Protein AF-A0A7I4BAD8-F1 (afdb_monomer)

Radius of gyration: 26.98 Å; Cα contacts (8 Å, |Δi|>4): 15; chains: 1; bounding box: 79×24×63 Å

InterPro domains:
  IPR026762 Spindle and kinetochore-associated protein 2 [PTHR32017] (9-119)
  IPR042091 Ska2, N-terminal [PF16740] (9-80)

pLDDT: mean 78.11, std 17.9, range [33.81, 95.81]

Solvent-accessible surface area (backbone atoms only — not comparable to full-atom values): 7288 Å² total; per-residue (Å²): 138,79,82,84,74,78,85,69,78,56,66,68,60,52,51,51,51,48,51,51,48,66,60,48,50,58,55,53,48,54,51,50,51,52,51,50,51,55,49,50,55,50,49,52,54,49,50,56,49,51,52,51,52,50,53,51,51,45,51,50,28,52,75,70,72,42,89,63,80,53,68,90,76,33,68,67,57,47,51,52,52,53,55,51,53,52,51,55,50,52,53,54,51,52,62,60,54,69,73,63,72,83,48,76,67,53,60,54,49,49,65,64,60,71,75,75,84,83,90,80,135

Sequence (121 aa):
MRPMGIVLANPLKLLARKKRLQDELPLLREECDKLLAAKQDLIDAARTTLVKNRTLLCQLQARAGLPVSCDADDPIYSSFVKTLEEWDHQLEIVSVTESHEFTRPDLNLELFRSKVFKRDE

Foldseek 3Di:
DDDPDPPPDDVVVVVVVVVVCVVVVVVVVVVVVVVVVVVVVVLVVVVVVVVVVLVVVQVVCVVVVHDRDDCVRDPVSVVSVVVVVVVVVVVVVVVVVVVDDCDPVNVVVVVVVPPDDDDDD

Secondary structure (DSSP, 8-state):
-------PPPHHHHHHHHHHHHHHHHHHHHHHHHHHHHHHHHHHHHHHHHHHHHHHHHHHHHHTTPPPPPTTT-HHHHHHHHHHHHHHHHHHHHHHHTT----HHHHHHHHHHT-------

Mean predicted aligned error: 13.23 Å

Organism: Physcomitrium patens (NCBI:txid3218)

Structure (mmCIF, N/CA/C/O backbone):
data_AF-A0A7I4BAD8-F1
#
_entry.id   AF-A0A7I4BAD8-F1
#
loop_
_atom_site.group_PDB
_atom_site.id
_atom_site.type_symbol
_atom_site.label_atom_id
_atom_site.label_alt_id
_atom_site.label_comp_id
_atom_site.label_asym_id
_atom_site.label_entity_id
_atom_site.label_seq_id
_atom_site.pdbx_PDB_ins_code
_atom_site.Cartn_x
_atom_site.Cartn_y
_atom_site.Cartn_z
_atom_site.occupancy
_atom_site.B_iso_or_equiv
_atom_site.auth_seq_id
_atom_site.auth_comp_id
_atom_site.auth_asym_id
_atom_site.auth_atom_id
_atom_site.pdbx_PDB_model_num
ATOM 1 N N . MET A 1 1 ? 56.750 -2.905 -25.419 1.00 37.53 1 MET A N 1
ATOM 2 C CA . MET A 1 1 ? 55.731 -1.882 -25.097 1.00 37.53 1 MET A CA 1
ATOM 3 C C . MET A 1 1 ? 54.531 -2.113 -26.004 1.00 37.53 1 MET A C 1
ATOM 5 O O . MET A 1 1 ? 54.685 -1.993 -27.211 1.00 37.53 1 MET A O 1
ATOM 9 N N . ARG A 1 2 ? 53.382 -2.545 -25.471 1.00 38.59 2 ARG A N 1
ATOM 10 C CA . ARG A 1 2 ? 52.131 -2.610 -26.249 1.00 38.59 2 ARG A CA 1
ATOM 11 C C . ARG A 1 2 ? 51.368 -1.304 -26.011 1.00 38.59 2 ARG A C 1
ATO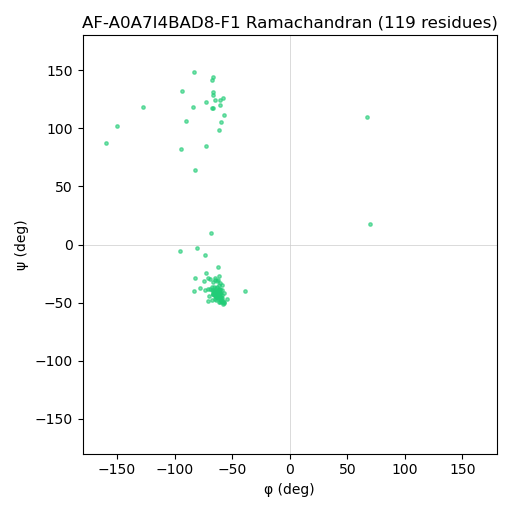M 13 O O . ARG A 1 2 ? 51.278 -0.905 -24.851 1.00 38.59 2 ARG A O 1
ATOM 20 N N . PRO A 1 3 ? 50.860 -0.625 -27.049 1.00 44.47 3 PRO A N 1
ATOM 21 C CA . PRO A 1 3 ? 50.111 0.606 -26.851 1.00 44.47 3 PRO A CA 1
ATOM 22 C C . PRO A 1 3 ? 48.797 0.280 -26.128 1.00 44.47 3 PRO A C 1
ATOM 24 O O . PRO A 1 3 ? 48.073 -0.631 -26.535 1.00 44.47 3 PRO A O 1
ATOM 27 N N . MET A 1 4 ? 48.517 0.999 -25.035 1.00 45.78 4 MET A N 1
ATOM 28 C CA . MET A 1 4 ? 47.220 0.977 -24.361 1.00 45.78 4 MET A CA 1
ATOM 29 C C . MET A 1 4 ? 46.151 1.439 -25.351 1.00 45.78 4 MET A C 1
ATOM 31 O O . MET A 1 4 ? 46.050 2.623 -25.669 1.00 45.78 4 MET A O 1
ATOM 35 N N . GLY A 1 5 ? 45.360 0.492 -25.847 1.00 42.53 5 GLY A N 1
ATOM 36 C CA . GLY A 1 5 ? 44.152 0.799 -26.593 1.00 42.53 5 GLY A CA 1
ATOM 37 C C . GLY A 1 5 ? 43.147 1.456 -25.657 1.00 42.53 5 GLY A C 1
ATOM 38 O O . GLY A 1 5 ? 42.705 0.844 -24.687 1.00 42.53 5 GLY A O 1
ATOM 39 N N . ILE A 1 6 ? 42.782 2.700 -25.953 1.00 52.47 6 ILE A N 1
ATOM 40 C CA . ILE A 1 6 ? 41.601 3.340 -25.379 1.00 52.47 6 ILE A CA 1
ATOM 41 C C . ILE A 1 6 ? 40.418 2.439 -25.745 1.00 52.47 6 ILE A C 1
ATOM 43 O O . ILE A 1 6 ? 40.071 2.319 -26.921 1.00 52.47 6 ILE A O 1
ATOM 47 N N . VAL A 1 7 ? 39.814 1.768 -24.761 1.00 54.72 7 VAL A N 1
ATOM 48 C CA . VAL A 1 7 ? 38.568 1.024 -24.975 1.00 54.72 7 VAL A CA 1
ATOM 49 C C . VAL A 1 7 ? 37.460 2.060 -25.140 1.00 54.72 7 VAL A C 1
ATOM 51 O O . VAL A 1 7 ? 36.803 2.469 -24.187 1.00 54.72 7 VAL A O 1
ATOM 54 N N . LEU A 1 8 ? 37.308 2.558 -26.364 1.00 58.03 8 LEU A N 1
ATOM 55 C CA . LEU A 1 8 ? 36.232 3.466 -26.730 1.00 58.03 8 LEU A CA 1
ATOM 56 C C . LEU A 1 8 ? 34.907 2.707 -26.602 1.00 58.03 8 LEU A C 1
ATOM 58 O O . LEU A 1 8 ? 34.724 1.640 -27.194 1.00 58.03 8 LEU A O 1
ATOM 62 N N . ALA A 1 9 ? 33.977 3.247 -25.814 1.00 69.44 9 ALA A N 1
ATOM 63 C CA . ALA A 1 9 ? 32.629 2.706 -25.733 1.00 69.44 9 ALA A CA 1
ATOM 64 C C . ALA A 1 9 ? 31.998 2.719 -27.134 1.00 69.44 9 ALA A C 1
ATOM 66 O O . ALA A 1 9 ? 31.967 3.749 -27.804 1.00 69.44 9 ALA A O 1
ATOM 67 N N . ASN A 1 10 ? 31.511 1.563 -27.591 1.00 82.31 10 ASN A N 1
ATOM 68 C CA . ASN A 1 10 ? 30.956 1.439 -28.935 1.00 82.31 10 ASN A CA 1
ATOM 69 C C . ASN A 1 10 ? 29.646 2.255 -29.036 1.00 82.31 10 ASN A C 1
ATOM 71 O O . ASN A 1 10 ? 28.675 1.913 -28.348 1.00 82.31 10 ASN A O 1
ATOM 75 N N . PRO A 1 11 ? 29.578 3.285 -29.903 1.00 83.56 11 PRO A N 1
ATOM 76 C CA . PRO A 1 11 ? 28.424 4.177 -29.992 1.00 83.56 11 PRO A CA 1
ATOM 77 C C . PRO A 1 11 ? 27.137 3.447 -30.400 1.00 83.56 11 PRO A C 1
ATOM 79 O O . PRO A 1 11 ? 26.060 3.803 -29.929 1.00 83.56 11 PRO A O 1
ATOM 82 N N . LEU A 1 12 ? 27.229 2.374 -31.195 1.00 86.62 12 LEU A N 1
ATOM 83 C CA . LEU A 1 12 ? 26.072 1.55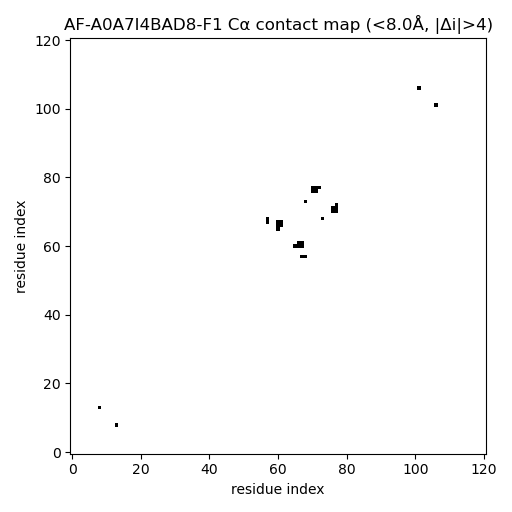8 -31.576 1.00 86.62 12 LEU A CA 1
ATOM 84 C C . LEU A 1 12 ? 25.521 0.765 -30.385 1.00 86.62 12 LEU A C 1
ATOM 86 O O . LEU A 1 12 ? 24.307 0.670 -30.223 1.00 86.62 12 LEU A O 1
ATOM 90 N N . LYS A 1 13 ? 26.396 0.245 -29.511 1.00 86.56 13 LYS A N 1
ATOM 91 C CA . LYS A 1 13 ? 25.975 -0.449 -28.279 1.00 86.56 13 LYS A CA 1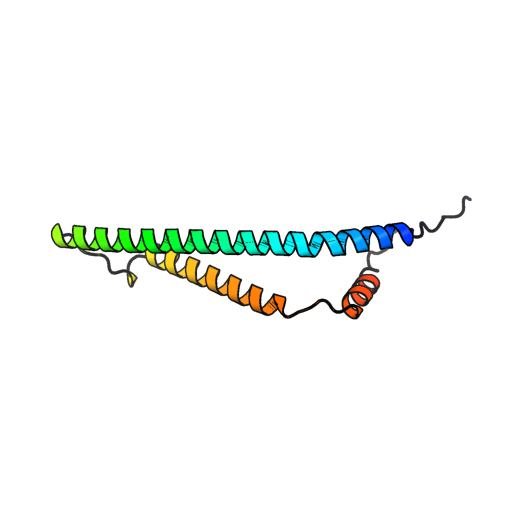
ATOM 92 C C . LYS A 1 13 ? 25.314 0.515 -27.292 1.00 86.56 13 LYS A C 1
ATOM 94 O O . LYS A 1 13 ? 24.317 0.157 -26.672 1.00 86.56 13 LYS A O 1
ATOM 99 N N . LEU A 1 14 ? 25.839 1.736 -27.173 1.00 84.56 14 LEU A N 1
ATOM 100 C CA . LEU A 1 14 ? 25.231 2.786 -26.349 1.00 84.56 14 LEU A CA 1
ATOM 101 C C . LEU A 1 14 ? 23.856 3.196 -26.885 1.00 84.56 14 LEU A C 1
ATOM 103 O O . LEU A 1 14 ? 22.914 3.328 -26.108 1.00 84.56 14 LEU A O 1
ATOM 107 N N . LEU A 1 15 ? 23.716 3.339 -28.203 1.00 87.12 15 LEU A N 1
ATOM 108 C CA . LEU A 1 15 ? 22.445 3.683 -28.837 1.00 87.12 15 LEU A CA 1
ATOM 109 C C . LEU A 1 15 ? 21.408 2.559 -28.692 1.00 87.12 15 LEU A C 1
ATOM 111 O O . LEU A 1 15 ? 20.250 2.844 -28.400 1.00 87.12 15 LEU A O 1
ATOM 115 N N . ALA A 1 16 ? 21.821 1.294 -28.819 1.00 87.00 16 ALA A N 1
ATOM 116 C CA . ALA A 1 16 ? 20.958 0.141 -28.561 1.00 87.00 16 ALA A CA 1
ATOM 117 C C . ALA A 1 16 ? 20.498 0.085 -27.095 1.00 87.00 16 ALA A C 1
ATOM 119 O O . ALA A 1 16 ? 19.309 -0.075 -26.831 1.00 87.00 16 ALA A O 1
ATOM 120 N N . ARG A 1 17 ? 21.416 0.290 -26.138 1.00 90.00 17 ARG A N 1
ATOM 121 C CA . ARG A 1 17 ? 21.080 0.355 -24.707 1.00 90.00 17 ARG A CA 1
ATOM 122 C C . ARG A 1 17 ? 20.136 1.514 -24.400 1.00 90.00 17 ARG A C 1
ATOM 124 O O . ARG A 1 17 ? 19.209 1.341 -23.622 1.00 90.00 17 ARG A O 1
ATOM 131 N N . LYS A 1 18 ? 20.352 2.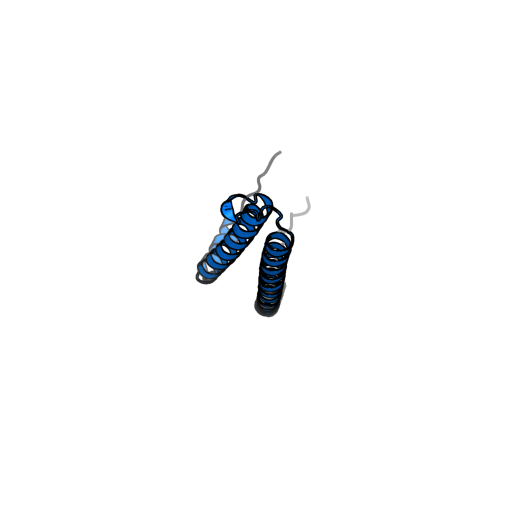677 -25.018 1.00 87.25 18 LYS A N 1
ATOM 132 C CA . LYS A 1 18 ? 19.464 3.832 -24.874 1.00 87.25 18 LYS A CA 1
ATOM 133 C C . LYS A 1 18 ? 18.055 3.513 -25.362 1.00 87.25 18 LYS A C 1
ATOM 135 O O . LYS A 1 18 ? 17.122 3.778 -24.623 1.00 87.25 18 LYS A O 1
ATOM 140 N N . LYS A 1 19 ? 17.910 2.939 -26.562 1.00 87.75 19 LYS A N 1
ATOM 141 C CA . LYS A 1 19 ? 16.597 2.538 -27.093 1.00 87.75 19 LYS A CA 1
ATOM 142 C C . LYS A 1 19 ? 15.898 1.563 -26.151 1.00 87.75 19 LYS A C 1
ATOM 144 O O . LYS A 1 19 ? 14.794 1.835 -25.716 1.00 87.75 19 LYS A O 1
ATOM 149 N N . ARG A 1 20 ? 16.610 0.517 -25.728 1.00 91.69 20 ARG A N 1
ATOM 150 C CA . ARG A 1 20 ? 16.093 -0.453 -24.760 1.00 91.69 20 ARG A CA 1
ATOM 151 C C . ARG A 1 20 ? 15.604 0.211 -23.467 1.00 91.69 20 ARG A C 1
ATOM 153 O O . ARG A 1 20 ? 14.508 -0.083 -23.026 1.00 91.69 20 ARG A O 1
ATOM 160 N N . LEU A 1 21 ? 16.383 1.123 -22.882 1.00 90.19 21 LEU A N 1
ATOM 161 C CA . LEU A 1 21 ? 15.967 1.852 -21.677 1.00 90.19 21 LEU A CA 1
ATOM 162 C C . LEU A 1 21 ? 14.768 2.770 -21.933 1.00 90.19 21 LEU A C 1
ATOM 164 O O . LEU A 1 21 ? 13.919 2.905 -21.063 1.00 90.19 21 LEU A O 1
ATOM 168 N N . GLN A 1 22 ? 14.693 3.401 -23.106 1.00 87.38 22 GLN A N 1
ATOM 169 C CA . GLN A 1 22 ? 13.545 4.225 -23.488 1.00 87.38 22 GLN A CA 1
ATOM 170 C C . GLN A 1 22 ? 12.261 3.404 -23.627 1.00 87.38 22 GLN A C 1
ATOM 172 O O . GLN A 1 22 ? 11.196 3.942 -23.348 1.00 87.38 22 GLN A O 1
ATOM 177 N N . ASP A 1 23 ? 12.371 2.133 -24.013 1.00 88.75 23 ASP A N 1
ATOM 178 C CA . ASP A 1 23 ? 11.234 1.218 -24.127 1.00 88.75 23 ASP A CA 1
ATOM 179 C C . ASP A 1 23 ? 10.871 0.585 -22.765 1.00 88.75 23 ASP A C 1
ATOM 181 O O . ASP A 1 23 ? 9.697 0.472 -22.428 1.00 88.75 23 ASP A O 1
ATOM 185 N N . GLU A 1 24 ? 11.863 0.203 -21.948 1.00 93.19 24 GLU A N 1
ATOM 186 C CA . GLU A 1 24 ? 11.653 -0.480 -20.657 1.00 93.19 24 GLU A CA 1
ATOM 187 C C . GLU A 1 24 ? 11.210 0.460 -19.523 1.00 93.19 24 GLU A C 1
ATOM 189 O O . GLU A 1 24 ? 10.381 0.073 -18.704 1.00 93.19 24 GLU A O 1
ATOM 194 N N . LEU A 1 25 ? 11.734 1.691 -19.452 1.00 91.06 25 LEU A N 1
ATOM 195 C CA . LEU A 1 25 ? 11.381 2.652 -18.396 1.00 91.06 25 LEU A CA 1
ATOM 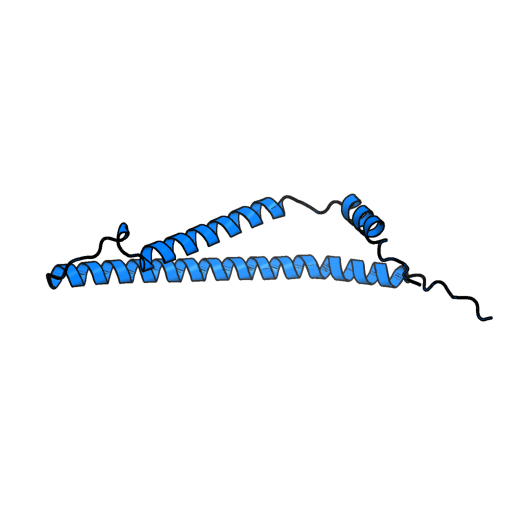196 C C . LEU A 1 25 ? 9.882 2.998 -18.319 1.00 91.06 25 LEU A C 1
ATOM 198 O O . LEU A 1 25 ? 9.361 3.003 -17.204 1.00 91.06 25 LEU A O 1
ATOM 202 N N . PRO A 1 26 ? 9.167 3.296 -19.423 1.00 87.62 26 PRO A N 1
ATOM 203 C CA . PRO A 1 26 ? 7.739 3.598 -19.347 1.00 87.62 26 PRO A CA 1
ATOM 204 C C . PRO A 1 26 ? 6.910 2.378 -18.934 1.00 87.62 26 PRO A C 1
ATOM 206 O O . PRO A 1 26 ? 5.967 2.535 -18.167 1.00 87.62 26 PRO A O 1
ATOM 209 N N . LEU A 1 27 ? 7.288 1.174 -19.380 1.00 90.75 27 LEU A N 1
ATOM 210 C CA . LEU A 1 27 ? 6.630 -0.068 -18.965 1.00 90.75 27 LEU A CA 1
ATOM 211 C C . LEU A 1 27 ? 6.810 -0.310 -17.465 1.00 90.75 27 LEU A C 1
ATOM 213 O O . LEU A 1 27 ? 5.840 -0.558 -16.756 1.00 90.75 27 LEU A O 1
ATOM 217 N N . LEU A 1 28 ? 8.042 -0.168 -16.969 1.00 91.56 28 LEU A N 1
ATOM 218 C CA . LEU A 1 28 ? 8.336 -0.300 -15.545 1.00 91.56 28 LEU A CA 1
ATOM 219 C C . LEU A 1 28 ? 7.590 0.751 -14.714 1.00 91.56 28 LEU A C 1
ATOM 221 O O . LEU A 1 28 ? 7.113 0.443 -13.626 1.00 91.56 28 LEU A O 1
ATOM 225 N N . ARG A 1 29 ? 7.464 1.984 -15.222 1.00 88.12 29 ARG A N 1
ATOM 226 C CA . ARG A 1 29 ? 6.667 3.029 -14.571 1.00 88.12 29 ARG A CA 1
ATOM 227 C C . ARG A 1 29 ? 5.202 2.617 -14.463 1.00 88.12 29 ARG A C 1
ATOM 229 O O . ARG A 1 29 ? 4.658 2.648 -13.370 1.00 88.12 29 ARG A O 1
ATOM 236 N N . GLU A 1 30 ? 4.600 2.161 -15.559 1.00 90.69 30 GLU A N 1
ATOM 237 C CA . GLU A 1 30 ? 3.206 1.709 -15.565 1.00 90.69 30 GLU A CA 1
ATOM 238 C C . GLU A 1 30 ? 2.970 0.550 -14.577 1.00 90.69 30 GLU A C 1
ATOM 240 O O . GLU A 1 30 ? 1.949 0.503 -13.889 1.00 90.69 30 GLU A O 1
ATOM 245 N N . GLU A 1 31 ? 3.913 -0.389 -14.476 1.00 92.94 31 GLU A N 1
ATOM 246 C CA . GLU A 1 31 ? 3.856 -1.478 -13.495 1.00 92.94 31 GLU A CA 1
ATOM 247 C C . GLU A 1 31 ? 3.953 -0.967 -12.049 1.00 92.94 31 GLU A C 1
ATOM 249 O O . GLU A 1 31 ? 3.184 -1.411 -11.192 1.00 92.94 31 GLU A O 1
ATOM 254 N N . CYS A 1 32 ? 4.849 -0.015 -11.776 1.00 91.75 32 CYS A N 1
ATOM 255 C CA . CYS A 1 32 ? 4.962 0.634 -10.470 1.00 91.75 32 CYS A CA 1
ATOM 256 C C . CYS A 1 32 ? 3.683 1.394 -10.093 1.00 91.75 32 CYS A C 1
ATOM 258 O O . CYS A 1 32 ? 3.225 1.266 -8.958 1.00 91.75 32 CYS A O 1
ATOM 260 N N . ASP A 1 33 ? 3.076 2.120 -11.033 1.00 88.50 33 ASP A N 1
ATOM 261 C CA . ASP A 1 33 ? 1.839 2.876 -10.806 1.00 88.50 33 ASP A CA 1
ATOM 262 C C . ASP A 1 33 ? 0.677 1.932 -10.466 1.00 88.50 33 ASP A C 1
ATOM 264 O O . ASP A 1 33 ? -0.063 2.152 -9.503 1.00 88.50 33 ASP A O 1
ATOM 268 N N . LYS A 1 34 ? 0.554 0.816 -11.199 1.00 93.00 34 LYS A N 1
ATOM 269 C CA . LYS A 1 34 ? -0.429 -0.240 -10.901 1.00 93.00 34 LYS A CA 1
ATOM 270 C C . LYS A 1 34 ? -0.204 -0.858 -9.525 1.00 93.00 34 LYS A C 1
ATOM 272 O O . LYS A 1 34 ? -1.165 -1.096 -8.794 1.00 93.00 34 LYS A O 1
ATOM 277 N N . LEU A 1 35 ? 1.050 -1.133 -9.168 1.00 94.50 35 LEU A N 1
ATOM 278 C CA . LEU A 1 35 ? 1.398 -1.690 -7.864 1.00 94.50 35 LEU A CA 1
ATOM 279 C C . LEU A 1 35 ? 1.065 -0.713 -6.730 1.00 94.50 35 LEU A C 1
ATOM 281 O O . LEU A 1 35 ? 0.548 -1.131 -5.694 1.00 94.50 35 LEU A O 1
ATOM 285 N N . LEU A 1 36 ? 1.340 0.576 -6.925 1.00 91.88 36 LEU A N 1
ATOM 286 C CA . LEU A 1 36 ? 1.037 1.626 -5.961 1.00 91.88 36 LEU A CA 1
ATOM 287 C C . LEU A 1 36 ? -0.476 1.775 -5.765 1.00 91.88 36 LEU A C 1
ATOM 289 O O . LEU A 1 36 ? -0.927 1.812 -4.621 1.00 91.88 36 LEU A O 1
ATOM 293 N N . ALA A 1 37 ? -1.258 1.750 -6.847 1.00 90.19 37 ALA A N 1
ATOM 294 C CA . ALA A 1 37 ? -2.719 1.740 -6.777 1.00 90.19 37 ALA A CA 1
ATOM 295 C C . ALA A 1 37 ? -3.249 0.515 -6.011 1.00 90.19 37 ALA A C 1
ATOM 297 O O . ALA A 1 37 ? -4.014 0.659 -5.061 1.00 90.19 37 ALA A O 1
ATOM 298 N N . ALA A 1 38 ? -2.767 -0.689 -6.337 1.00 94.81 38 ALA A N 1
ATOM 299 C CA . ALA A 1 38 ? -3.169 -1.910 -5.637 1.00 94.81 38 ALA A CA 1
ATOM 300 C C . ALA A 1 38 ? -2.796 -1.888 -4.142 1.00 94.81 38 ALA A C 1
ATOM 302 O O . ALA A 1 38 ? -3.530 -2.408 -3.297 1.00 94.81 38 ALA A O 1
ATOM 303 N N . LYS A 1 39 ? -1.656 -1.279 -3.793 1.00 94.31 39 LYS A N 1
ATOM 304 C CA . LYS A 1 39 ? -1.254 -1.079 -2.397 1.00 94.31 39 LYS A CA 1
ATOM 305 C C . LYS A 1 39 ? -2.190 -0.102 -1.684 1.00 94.31 39 LYS A C 1
ATOM 307 O O . LYS A 1 39 ? -2.560 -0.377 -0.544 1.00 94.31 39 LYS A O 1
ATOM 312 N N . GLN A 1 40 ? -2.577 0.993 -2.338 1.00 93.06 40 GLN A N 1
ATOM 313 C CA . GLN A 1 40 ? -3.526 1.956 -1.783 1.00 93.06 40 GLN A CA 1
ATOM 314 C C . GLN A 1 40 ? -4.883 1.300 -1.503 1.00 93.06 40 GLN A C 1
ATOM 316 O O . GLN A 1 40 ? -5.380 1.389 -0.382 1.00 93.06 40 GLN A O 1
ATOM 321 N N . ASP A 1 41 ? -5.412 0.534 -2.459 1.00 94.56 41 ASP A N 1
ATOM 322 C CA . ASP A 1 41 ? -6.672 -0.200 -2.294 1.00 94.56 41 ASP A CA 1
ATOM 323 C C . ASP A 1 41 ? -6.627 -1.160 -1.093 1.00 94.56 41 ASP A C 1
ATOM 325 O O . ASP A 1 41 ? -7.581 -1.261 -0.314 1.00 94.56 41 ASP A O 1
ATOM 329 N N . LEU A 1 42 ? -5.502 -1.862 -0.908 1.00 95.81 42 LEU A N 1
ATOM 330 C CA . LEU A 1 42 ? -5.305 -2.757 0.232 1.00 95.81 42 LEU A CA 1
ATOM 331 C C . LEU A 1 42 ? -5.279 -1.993 1.563 1.00 95.81 42 LEU A C 1
ATOM 333 O O . LEU A 1 42 ? -5.868 -2.453 2.545 1.00 95.81 42 LEU A O 1
ATOM 337 N N . ILE A 1 43 ? -4.605 -0.843 1.607 1.00 94.12 43 ILE A N 1
ATOM 338 C CA . ILE A 1 43 ? -4.536 0.014 2.796 1.00 94.12 43 ILE A CA 1
ATOM 339 C C . ILE A 1 43 ? -5.929 0.533 3.154 1.00 94.12 43 ILE A C 1
ATOM 341 O O . ILE A 1 43 ? -6.334 0.437 4.315 1.00 94.12 43 ILE A O 1
ATOM 345 N N . ASP A 1 44 ? -6.703 0.991 2.173 1.00 94.31 44 ASP A N 1
ATOM 346 C CA . ASP A 1 44 ? -8.063 1.485 2.385 1.00 94.31 44 ASP A CA 1
ATOM 347 C C . ASP A 1 44 ? -9.008 0.369 2.857 1.00 94.31 44 ASP A C 1
ATOM 349 O O . ASP A 1 44 ? -9.782 0.540 3.811 1.00 94.31 44 ASP A O 1
ATOM 353 N N . ALA A 1 45 ? -8.901 -0.828 2.276 1.00 95.62 45 ALA A N 1
ATOM 354 C CA . ALA A 1 45 ? -9.649 -2.000 2.727 1.00 95.62 45 ALA A CA 1
ATOM 355 C C . ALA A 1 45 ? -9.287 -2.404 4.170 1.00 95.62 45 ALA A C 1
ATOM 357 O O . ALA A 1 45 ? -10.172 -2.683 4.991 1.00 95.62 45 ALA A O 1
ATOM 358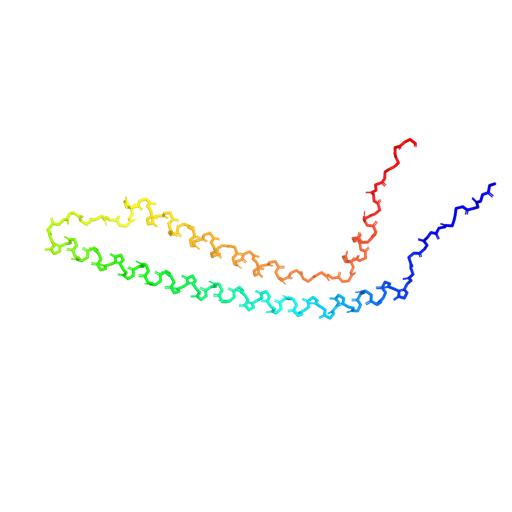 N N . ALA A 1 46 ? -7.998 -2.400 4.515 1.00 94.12 46 ALA A N 1
ATOM 359 C CA . ALA A 1 46 ? -7.532 -2.703 5.864 1.00 94.12 46 ALA A CA 1
ATOM 360 C C . ALA A 1 46 ? -8.007 -1.646 6.872 1.00 94.12 46 ALA A C 1
ATOM 362 O O . ALA A 1 46 ? -8.568 -1.997 7.913 1.00 94.12 46 ALA A O 1
ATOM 363 N N . ARG A 1 47 ? -7.867 -0.356 6.541 1.00 94.50 47 ARG A N 1
ATOM 364 C CA . ARG A 1 47 ? -8.314 0.773 7.366 1.00 94.50 47 ARG A CA 1
ATOM 365 C C . ARG A 1 47 ? -9.806 0.696 7.651 1.00 94.50 47 ARG A C 1
ATOM 367 O O . ARG A 1 47 ? -10.211 0.751 8.811 1.00 94.50 47 ARG A O 1
ATOM 374 N N . THR A 1 48 ? -10.628 0.530 6.617 1.00 95.25 48 THR A N 1
ATOM 375 C CA . THR A 1 48 ? -12.086 0.442 6.782 1.00 95.25 48 THR A CA 1
ATOM 376 C C . THR A 1 48 ? -12.489 -0.748 7.652 1.00 95.25 48 THR A C 1
ATOM 378 O O . THR A 1 48 ? -13.369 -0.611 8.501 1.00 95.25 48 THR A O 1
ATOM 381 N N . THR A 1 49 ? -11.833 -1.898 7.491 1.00 94.88 49 THR A N 1
ATOM 382 C CA . THR A 1 49 ? -12.100 -3.101 8.292 1.00 94.88 49 THR A CA 1
ATOM 383 C C . THR A 1 49 ? -11.697 -2.913 9.753 1.00 94.88 49 THR A C 1
ATOM 385 O O . THR A 1 49 ? -12.486 -3.205 10.652 1.00 94.88 49 THR A O 1
ATOM 388 N N . LEU A 1 50 ? -10.497 -2.388 10.012 1.00 92.94 50 LEU A N 1
ATOM 389 C CA . LEU A 1 50 ? -9.986 -2.176 11.366 1.00 92.94 50 LEU A CA 1
ATOM 390 C C . LEU A 1 50 ? -10.814 -1.145 12.136 1.00 92.94 50 LEU A C 1
ATOM 392 O O . LEU A 1 50 ? -11.198 -1.411 13.274 1.00 92.94 50 LEU A O 1
ATOM 396 N N . VAL A 1 51 ? -11.166 -0.018 11.508 1.00 91.31 51 VAL A N 1
ATOM 397 C CA . VAL A 1 51 ? -12.031 1.002 12.123 1.00 91.31 51 VAL A CA 1
ATOM 398 C C . VAL A 1 51 ? -13.416 0.422 12.426 1.00 91.31 51 VAL A C 1
ATOM 400 O O . VAL A 1 51 ? -13.919 0.586 13.536 1.00 91.31 51 VAL A O 1
ATOM 403 N N . LYS A 1 52 ? -14.022 -0.338 11.502 1.00 93.25 52 LYS A N 1
ATOM 404 C CA . LYS A 1 52 ? -15.302 -1.023 11.766 1.00 93.25 52 LYS A CA 1
ATOM 405 C C . LYS A 1 52 ? -15.198 -1.983 12.952 1.00 93.25 52 LYS A C 1
ATOM 407 O O . LYS A 1 52 ? -16.011 -1.900 13.872 1.00 93.25 52 LYS A O 1
ATOM 412 N N . ASN A 1 53 ? -14.185 -2.844 12.980 1.00 93.06 53 ASN A N 1
ATOM 413 C CA . ASN A 1 53 ? -13.979 -3.796 14.075 1.00 93.06 53 ASN A CA 1
ATOM 414 C C . ASN A 1 53 ? -13.784 -3.088 15.420 1.00 93.06 53 ASN A C 1
ATOM 416 O O . ASN A 1 53 ? -14.385 -3.487 16.416 1.00 93.06 53 ASN A O 1
ATOM 420 N N . ARG A 1 54 ? -13.012 -1.998 15.440 1.00 89.62 54 ARG A N 1
ATOM 421 C CA . ARG A 1 54 ? -12.831 -1.137 16.613 1.00 89.62 54 ARG A CA 1
ATOM 422 C C . ARG A 1 54 ? -14.172 -0.608 17.122 1.00 89.62 54 ARG A C 1
ATOM 424 O O . ARG A 1 54 ? -14.484 -0.785 18.295 1.00 89.62 54 ARG A O 1
ATOM 431 N N . THR A 1 55 ? -15.002 -0.037 16.243 1.00 89.94 55 THR A N 1
ATOM 432 C CA . THR A 1 55 ? -16.316 0.498 16.646 1.00 89.94 55 THR A CA 1
ATOM 433 C C . THR A 1 55 ? -17.234 -0.577 17.230 1.00 89.94 55 THR A C 1
ATOM 435 O O . THR A 1 55 ? -17.904 -0.330 18.232 1.00 89.94 55 THR A O 1
ATOM 438 N N . LEU A 1 56 ? -17.229 -1.787 16.659 1.00 92.62 56 LEU A N 1
ATOM 439 C CA . LEU A 1 56 ? -17.999 -2.918 17.175 1.00 92.62 56 LEU A CA 1
ATOM 440 C C . LEU A 1 56 ? -17.501 -3.351 18.557 1.00 92.62 56 LEU A C 1
ATOM 442 O O . LEU A 1 56 ? -18.311 -3.579 19.453 1.00 92.62 56 LEU A O 1
ATOM 446 N N . LEU A 1 57 ? -16.183 -3.416 18.759 1.00 90.31 57 LEU A N 1
ATOM 447 C CA . LEU A 1 57 ? -15.595 -3.734 20.060 1.00 90.31 57 LEU A CA 1
ATOM 448 C C . LEU A 1 57 ? -15.969 -2.695 21.121 1.00 90.31 57 LEU A C 1
ATOM 450 O O . LEU A 1 57 ? -16.379 -3.084 22.212 1.00 90.31 57 LEU A O 1
ATOM 454 N N . CYS A 1 58 ? -15.922 -1.401 20.796 1.00 89.12 58 CYS A N 1
ATOM 455 C CA . CYS A 1 58 ? -16.351 -0.343 21.713 1.00 89.12 58 CYS A CA 1
ATOM 456 C C . CYS A 1 58 ? -17.838 -0.482 22.089 1.00 89.12 58 CYS A C 1
ATOM 458 O O . CYS A 1 58 ? -18.200 -0.355 23.258 1.00 89.12 58 CYS A O 1
ATOM 460 N N . GLN A 1 59 ? -18.708 -0.809 21.125 1.00 90.94 59 GLN A N 1
ATOM 461 C CA . GLN A 1 59 ? -20.130 -1.064 21.397 1.00 90.94 59 GLN A CA 1
ATOM 462 C C . GLN A 1 59 ? -20.342 -2.292 22.293 1.00 90.94 59 GLN A C 1
ATOM 464 O O . GLN A 1 59 ? -21.192 -2.266 23.184 1.00 90.94 59 GLN A O 1
ATOM 469 N N . LEU A 1 60 ? -19.585 -3.369 22.072 1.00 92.12 60 LEU A N 1
ATOM 470 C CA . LEU A 1 60 ? -19.651 -4.578 22.894 1.00 92.12 60 LEU A CA 1
ATOM 471 C C . LEU A 1 60 ? -19.155 -4.322 24.321 1.00 92.12 60 LEU A C 1
ATOM 473 O O . LEU A 1 60 ? -19.809 -4.751 25.268 1.00 92.12 60 LEU A O 1
ATOM 477 N N . GLN A 1 61 ? -18.058 -3.579 24.484 1.00 90.81 61 GLN A N 1
ATOM 478 C CA . GLN A 1 61 ? -17.549 -3.161 25.793 1.00 90.81 61 GLN A CA 1
ATOM 479 C C . GLN A 1 61 ? -18.583 -2.330 26.553 1.00 90.81 61 GLN A C 1
ATOM 481 O O . GLN A 1 61 ? -18.889 -2.650 27.700 1.00 90.81 61 GLN A O 1
ATOM 486 N N . ALA A 1 62 ? -19.196 -1.343 25.890 1.00 89.56 62 ALA A N 1
ATOM 487 C CA . ALA A 1 62 ? -20.249 -0.523 26.483 1.00 89.56 62 ALA A CA 1
ATOM 488 C C . ALA A 1 62 ? -21.443 -1.370 26.955 1.00 89.56 62 ALA A C 1
ATOM 490 O O . ALA A 1 62 ? -21.940 -1.184 28.064 1.00 89.56 62 ALA A O 1
ATOM 491 N N . ARG A 1 63 ? -21.879 -2.346 26.144 1.00 91.38 63 ARG A N 1
ATOM 492 C CA . ARG A 1 63 ? -22.969 -3.273 26.505 1.00 91.38 63 ARG A CA 1
ATOM 493 C C . ARG A 1 63 ? -22.603 -4.210 27.653 1.00 91.38 63 ARG A C 1
ATOM 495 O O . ARG A 1 63 ? -23.477 -4.576 28.430 1.00 91.38 63 ARG A O 1
ATOM 502 N N . ALA A 1 64 ? -21.335 -4.594 27.758 1.00 93.06 64 ALA A N 1
ATOM 503 C CA . ALA A 1 64 ? -20.819 -5.419 28.845 1.00 93.06 64 ALA A CA 1
ATOM 504 C C . ALA A 1 64 ? -20.535 -4.620 30.133 1.00 93.06 64 ALA A C 1
ATOM 506 O O . ALA A 1 64 ? -20.130 -5.213 31.130 1.00 93.06 64 ALA A O 1
ATOM 507 N N . GLY A 1 65 ? -20.721 -3.292 30.127 1.00 90.56 65 GLY A N 1
ATOM 508 C CA . GLY A 1 65 ? -20.387 -2.420 31.258 1.00 90.56 65 GLY A CA 1
ATOM 509 C C . GLY A 1 65 ? -18.880 -2.267 31.495 1.00 90.56 65 GLY A C 1
ATOM 510 O O . GLY A 1 65 ? -18.468 -1.874 32.584 1.00 90.56 65 GLY A O 1
ATOM 511 N N . LEU A 1 66 ? -18.056 -2.596 30.497 1.00 88.38 66 LEU A N 1
ATOM 512 C CA . LEU A 1 66 ? -16.608 -2.425 30.544 1.00 88.38 66 LEU A CA 1
ATOM 513 C C . LEU A 1 66 ? -16.232 -0.985 30.162 1.00 88.38 66 LEU A C 1
ATOM 515 O O . LEU A 1 66 ? -16.919 -0.369 29.342 1.00 88.38 66 LEU A O 1
ATOM 519 N N . PRO A 1 67 ? -15.134 -0.440 30.717 1.00 84.00 67 PRO A N 1
ATOM 520 C CA . PRO A 1 67 ? -14.646 0.874 30.327 1.00 84.00 67 PRO A CA 1
ATOM 521 C C . PRO A 1 67 ? -14.287 0.879 28.838 1.00 84.00 67 PRO A C 1
ATOM 523 O O . PRO A 1 67 ? -13.493 0.062 28.372 1.00 84.00 67 PRO A O 1
ATOM 526 N N . VAL A 1 68 ? -14.885 1.809 28.095 1.00 79.81 68 VAL A N 1
ATOM 527 C CA . VAL A 1 68 ? -14.576 2.042 26.683 1.00 79.81 68 VAL A CA 1
ATOM 528 C C . VAL A 1 68 ? -13.356 2.954 26.623 1.00 79.81 68 VAL A C 1
ATOM 530 O O . VAL A 1 68 ? -13.398 4.079 27.118 1.00 79.81 68 VAL A O 1
ATOM 533 N N . SER A 1 69 ? -12.259 2.472 26.042 1.00 75.19 69 SER A N 1
ATOM 534 C CA . SER A 1 69 ? -11.065 3.290 25.802 1.00 75.19 69 SER A CA 1
ATOM 535 C C . SER A 1 69 ? -11.367 4.372 24.762 1.00 75.19 69 SER A C 1
ATOM 537 O O . SER A 1 69 ? -11.882 4.044 23.691 1.00 75.19 69 SER A O 1
ATOM 539 N N . CYS A 1 70 ? -11.017 5.629 25.042 1.00 72.06 70 CYS A N 1
ATOM 540 C CA . CYS A 1 70 ? -11.039 6.694 24.041 1.00 72.06 70 CYS A CA 1
ATOM 541 C C . CYS A 1 70 ? -9.954 6.436 22.986 1.00 72.06 70 CYS A C 1
ATOM 543 O O . CYS A 1 70 ? -8.848 6.019 23.323 1.00 72.06 70 CYS A O 1
ATOM 545 N N . ASP A 1 71 ? -10.242 6.714 21.715 1.00 75.19 71 ASP A N 1
ATOM 546 C CA . ASP A 1 71 ? -9.281 6.525 20.620 1.00 75.19 71 ASP A CA 1
ATOM 547 C C . ASP A 1 71 ? -8.020 7.392 20.772 1.00 75.19 71 ASP A C 1
ATOM 549 O O . ASP A 1 71 ? -6.948 6.998 20.320 1.00 75.19 71 ASP A O 1
ATOM 553 N N . ALA A 1 72 ? -8.128 8.542 21.446 1.00 68.25 72 ALA A N 1
ATOM 554 C CA . ALA A 1 72 ? -6.986 9.401 21.763 1.00 68.25 72 ALA A CA 1
ATOM 555 C C . ALA A 1 72 ? -6.078 8.820 22.864 1.00 68.25 72 ALA A C 1
ATOM 557 O O . ALA A 1 72 ? -4.891 9.137 22.906 1.00 68.25 72 ALA A O 1
ATOM 558 N N . ASP A 1 73 ? -6.626 7.954 23.720 1.00 78.62 73 ASP A N 1
ATOM 559 C CA . ASP A 1 73 ? -5.916 7.339 24.846 1.00 78.62 73 ASP A CA 1
ATOM 560 C C . ASP A 1 73 ? -5.353 5.950 24.492 1.00 78.62 73 ASP A C 1
ATOM 562 O O . ASP A 1 73 ? -4.639 5.346 25.293 1.00 78.62 73 ASP A O 1
ATOM 566 N N . ASP A 1 74 ? -5.661 5.429 23.298 1.00 85.69 74 ASP A N 1
ATOM 567 C CA . ASP A 1 74 ? -5.145 4.156 22.800 1.00 85.69 74 ASP A CA 1
ATOM 568 C C . ASP A 1 74 ? -3.831 4.380 22.017 1.00 85.69 74 ASP A C 1
ATOM 570 O O . ASP A 1 74 ? -3.851 4.860 20.875 1.00 85.69 74 ASP A O 1
ATOM 574 N N . PRO A 1 75 ? -2.663 4.019 22.588 1.00 87.56 75 PRO A N 1
ATOM 575 C CA . PRO A 1 75 ? -1.376 4.239 21.935 1.00 87.56 75 PRO A CA 1
ATOM 576 C C . PRO A 1 75 ? -1.222 3.413 20.653 1.00 87.56 75 PRO A C 1
ATOM 578 O O . PRO A 1 75 ? -0.531 3.845 19.727 1.00 87.56 75 PRO A O 1
ATOM 581 N N . ILE A 1 76 ? -1.872 2.246 20.573 1.00 88.56 76 ILE A N 1
ATOM 582 C CA . ILE A 1 76 ? -1.827 1.379 19.395 1.00 88.56 76 ILE A CA 1
ATOM 583 C C . ILE A 1 76 ? -2.621 2.041 18.271 1.00 88.56 76 ILE A C 1
ATOM 585 O O . ILE A 1 76 ? -2.101 2.194 17.164 1.00 88.56 76 ILE A O 1
ATOM 589 N N . TYR A 1 77 ? -3.837 2.508 18.562 1.00 87.38 77 TYR A N 1
ATOM 590 C CA . TYR A 1 77 ? -4.657 3.211 17.576 1.00 87.38 77 TYR A CA 1
ATOM 591 C C . TYR A 1 77 ? -4.000 4.518 17.106 1.00 87.38 77 TYR A C 1
ATOM 593 O O . TYR A 1 77 ? -3.951 4.780 15.906 1.00 87.38 77 TYR A O 1
ATOM 601 N N . SER A 1 78 ? -3.395 5.292 18.014 1.00 89.31 78 SER A N 1
ATOM 602 C CA . SER A 1 78 ? -2.636 6.494 17.642 1.00 89.31 78 SER A CA 1
ATOM 603 C C . SER A 1 78 ? -1.455 6.172 16.717 1.00 89.31 78 SER A C 1
ATOM 605 O O . SER A 1 78 ? -1.255 6.854 15.713 1.00 89.31 78 SER A O 1
ATOM 607 N N . SER A 1 79 ? -0.687 5.111 17.004 1.00 91.19 79 SER A N 1
ATOM 608 C CA . SER A 1 79 ? 0.409 4.679 16.123 1.00 91.19 79 SER A CA 1
ATOM 609 C C . SER A 1 79 ? -0.078 4.241 14.737 1.00 91.19 79 SER A C 1
ATOM 611 O O . SER A 1 79 ? 0.561 4.540 13.726 1.00 91.19 79 SER A O 1
ATOM 613 N N . PHE A 1 80 ? -1.240 3.588 14.674 1.00 90.62 80 PHE A N 1
ATOM 614 C CA . PHE A 1 80 ? -1.868 3.191 13.421 1.00 90.62 80 PHE A CA 1
ATOM 615 C C . PHE A 1 80 ? -2.271 4.412 12.584 1.00 90.62 80 PHE A C 1
ATOM 617 O O . PHE A 1 80 ? -1.962 4.475 11.400 1.00 90.62 80 PHE A O 1
ATOM 624 N N . VAL A 1 81 ? -2.889 5.424 13.196 1.00 91.38 81 VAL A N 1
ATOM 625 C CA . VAL A 1 81 ? -3.248 6.664 12.489 1.00 91.38 81 VAL A CA 1
ATOM 626 C C . VAL A 1 81 ? -2.001 7.378 11.961 1.00 91.38 81 VAL A C 1
ATOM 628 O O . VAL A 1 81 ? -1.957 7.722 10.786 1.00 91.38 81 VAL A O 1
ATOM 631 N N . LYS A 1 82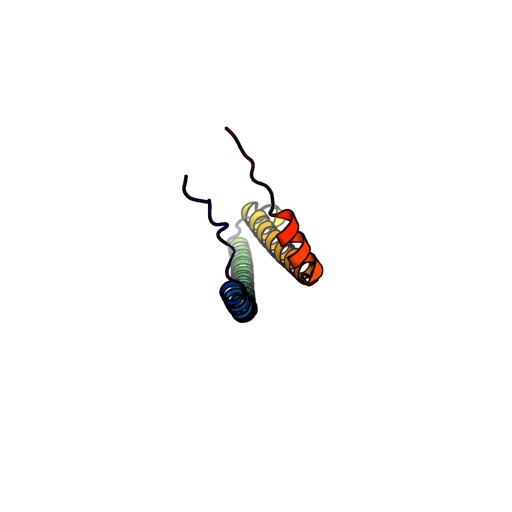 ? -0.945 7.502 12.774 1.00 93.25 82 LYS A N 1
ATOM 632 C CA . LYS A 1 82 ? 0.320 8.129 12.346 1.00 93.25 82 LYS A CA 1
ATOM 633 C C . LYS A 1 82 ? 0.986 7.409 11.175 1.00 93.25 82 LYS A C 1
ATOM 635 O O . LYS A 1 82 ? 1.561 8.047 10.305 1.00 93.25 82 LYS A O 1
ATOM 640 N N . THR A 1 83 ? 0.937 6.077 11.156 1.00 93.00 83 THR A N 1
ATOM 641 C CA . THR A 1 83 ? 1.508 5.299 10.042 1.00 93.00 83 THR A CA 1
ATOM 642 C C . THR A 1 83 ? 0.716 5.463 8.746 1.00 93.00 83 THR A C 1
ATOM 644 O O . THR A 1 83 ? 1.319 5.418 7.678 1.00 93.00 83 THR A O 1
ATOM 647 N N . LEU A 1 84 ? -0.598 5.705 8.821 1.00 92.88 84 LEU A N 1
ATOM 648 C CA . LEU A 1 84 ? -1.399 6.086 7.654 1.00 92.88 84 LEU A CA 1
ATOM 649 C C . LEU A 1 84 ? -1.064 7.501 7.169 1.00 92.88 84 LEU A C 1
ATOM 651 O O . LEU A 1 84 ? -0.875 7.695 5.976 1.00 92.88 84 LEU A O 1
ATOM 655 N N . GLU A 1 85 ? -0.933 8.465 8.080 1.00 93.19 85 GLU A N 1
ATOM 656 C CA . GLU A 1 85 ? -0.563 9.846 7.731 1.00 93.19 85 GLU A CA 1
ATOM 657 C C . GLU A 1 85 ? 0.816 9.919 7.058 1.00 93.19 85 GLU A C 1
ATOM 659 O O . GLU A 1 85 ? 0.993 10.622 6.066 1.00 93.19 85 GLU A O 1
ATOM 664 N N . GLU A 1 86 ? 1.789 9.152 7.557 1.00 93.31 86 GLU A N 1
ATOM 665 C CA . GLU A 1 86 ? 3.116 9.034 6.943 1.00 93.31 86 GLU A CA 1
ATOM 666 C C . GLU A 1 86 ? 3.039 8.444 5.528 1.00 93.31 86 GLU A C 1
ATOM 668 O O . GLU A 1 86 ? 3.732 8.896 4.6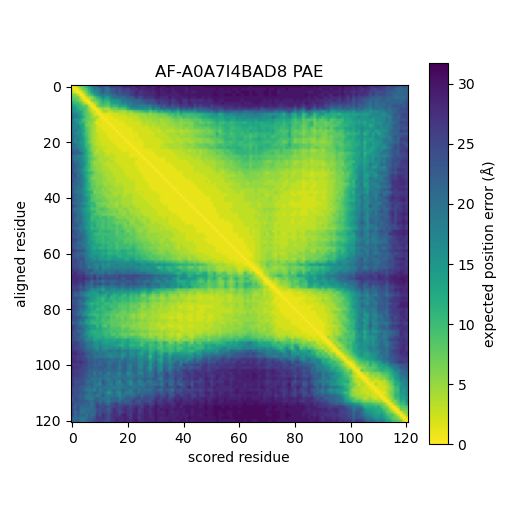17 1.00 93.31 86 GLU A O 1
ATOM 673 N N . TRP A 1 87 ? 2.181 7.442 5.324 1.00 91.50 87 TRP A N 1
ATOM 674 C CA . TRP A 1 87 ? 1.953 6.868 4.002 1.00 91.50 87 TRP A CA 1
ATOM 675 C C . TRP A 1 87 ? 1.342 7.890 3.031 1.00 91.50 87 TRP A C 1
ATOM 677 O O . TRP A 1 87 ? 1.829 8.024 1.906 1.00 91.50 87 TRP A O 1
ATOM 687 N N . ASP A 1 88 ? 0.347 8.658 3.476 1.00 89.75 88 ASP A N 1
ATOM 688 C CA . ASP A 1 88 ? -0.269 9.721 2.675 1.00 89.75 88 ASP A CA 1
ATOM 689 C C . ASP A 1 88 ? 0.758 10.811 2.308 1.00 89.75 88 ASP A C 1
ATOM 691 O O . ASP A 1 88 ? 0.800 11.277 1.166 1.00 89.75 88 ASP A O 1
ATOM 695 N N . HIS A 1 89 ? 1.659 11.160 3.234 1.00 89.75 89 HIS A N 1
ATOM 696 C CA . HIS A 1 89 ? 2.731 12.123 2.977 1.00 89.75 89 HIS A CA 1
ATOM 697 C C . HIS A 1 89 ? 3.737 11.628 1.926 1.00 89.75 89 HIS A C 1
ATOM 699 O O . HIS A 1 89 ? 4.182 12.393 1.066 1.00 89.75 89 HIS A O 1
ATOM 705 N N . GLN A 1 90 ? 4.077 10.336 1.941 1.00 86.06 90 GLN A N 1
ATOM 706 C CA . GLN A 1 90 ? 4.956 9.744 0.929 1.00 86.06 90 GLN A CA 1
ATOM 707 C C . GLN A 1 90 ? 4.336 9.797 -0.472 1.00 86.06 90 GLN A C 1
ATOM 709 O O . GLN A 1 90 ? 5.049 10.065 -1.441 1.00 86.06 90 GLN A O 1
ATOM 714 N N . LEU A 1 91 ? 3.021 9.593 -0.590 1.00 83.12 91 LEU A N 1
ATOM 715 C CA . LEU A 1 91 ? 2.308 9.724 -1.864 1.00 83.12 91 LEU A CA 1
ATOM 716 C C . LEU A 1 91 ? 2.316 11.166 -2.389 1.00 83.12 91 LEU A C 1
ATOM 718 O O . LEU A 1 91 ? 2.525 11.387 -3.584 1.00 83.12 91 LEU A O 1
ATOM 722 N N . GLU A 1 92 ? 2.160 12.150 -1.503 1.00 77.69 92 GLU A N 1
ATOM 723 C CA . GLU A 1 92 ? 2.236 13.569 -1.859 1.00 77.69 92 GLU A CA 1
ATOM 724 C C . GLU A 1 92 ? 3.626 13.940 -2.404 1.00 77.69 92 GLU A C 1
ATOM 726 O O . GLU A 1 92 ? 3.732 14.542 -3.474 1.00 77.69 92 GLU A O 1
ATOM 731 N N . ILE A 1 93 ? 4.705 13.500 -1.745 1.00 72.88 93 ILE A N 1
ATOM 732 C CA . ILE A 1 93 ? 6.081 13.731 -2.215 1.00 72.88 93 ILE A CA 1
ATOM 733 C C . ILE A 1 93 ? 6.305 13.116 -3.601 1.00 7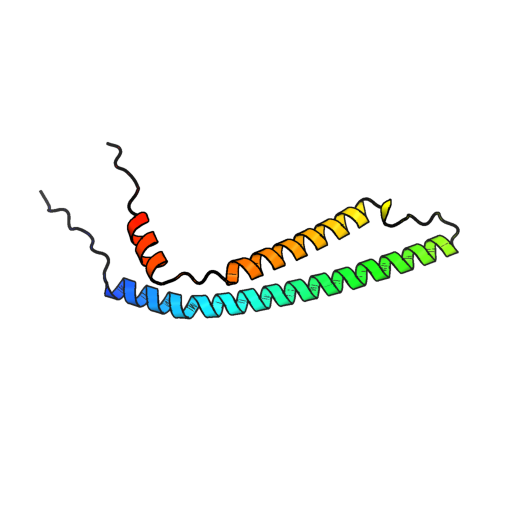2.88 93 ILE A C 1
ATOM 735 O O . ILE A 1 93 ? 6.877 13.773 -4.476 1.00 72.88 93 ILE A O 1
ATOM 739 N N . VAL A 1 94 ? 5.847 11.877 -3.820 1.00 70.12 94 VAL A N 1
ATOM 740 C CA . VAL A 1 94 ? 5.990 11.197 -5.117 1.00 70.12 94 VAL A CA 1
ATOM 741 C C . VAL A 1 94 ? 5.328 12.025 -6.220 1.00 70.12 94 VAL A C 1
ATOM 743 O O . VAL A 1 94 ? 5.997 12.351 -7.201 1.00 70.12 94 VAL A O 1
ATOM 746 N N . SER A 1 95 ? 4.091 12.488 -6.012 1.00 62.41 95 SER A N 1
ATOM 747 C CA . SER A 1 95 ? 3.367 13.324 -6.985 1.00 62.41 95 SER A CA 1
ATOM 748 C C . SER A 1 95 ? 4.092 14.636 -7.340 1.00 62.41 95 SER A C 1
ATOM 750 O O . SER A 1 95 ? 4.083 15.078 -8.491 1.00 62.41 95 SER A O 1
ATOM 752 N N . VAL A 1 96 ? 4.795 15.243 -6.375 1.00 59.09 96 VAL A N 1
ATOM 753 C CA . VAL A 1 96 ? 5.577 16.472 -6.587 1.00 59.09 96 VAL A CA 1
ATOM 754 C C . VAL A 1 96 ? 6.857 16.180 -7.376 1.00 59.09 96 VAL A C 1
ATOM 756 O O . VAL A 1 96 ? 7.230 16.947 -8.265 1.00 59.09 96 VAL A O 1
ATOM 759 N N . THR A 1 97 ? 7.525 15.058 -7.099 1.00 56.94 97 THR A N 1
ATOM 760 C CA . THR A 1 97 ? 8.755 14.666 -7.810 1.00 56.94 97 THR A CA 1
ATOM 761 C C . THR A 1 97 ? 8.521 14.229 -9.256 1.00 56.94 97 THR A C 1
ATOM 763 O O . THR A 1 97 ? 9.385 14.461 -10.101 1.00 56.94 97 THR A O 1
ATOM 766 N N . GLU A 1 98 ? 7.345 13.684 -9.582 1.00 55.56 98 GLU A N 1
ATOM 767 C CA . GLU A 1 98 ? 6.964 13.329 -10.958 1.00 55.56 98 GLU A CA 1
ATOM 768 C C . GLU A 1 98 ? 6.892 14.532 -11.911 1.00 55.56 98 GLU A C 1
ATOM 770 O O . GLU A 1 98 ? 6.989 14.364 -13.126 1.00 55.56 98 GLU A O 1
ATOM 775 N N . SER A 1 99 ? 6.781 15.751 -11.374 1.00 50.62 99 SER A N 1
ATOM 776 C CA . SER A 1 99 ? 6.802 16.993 -12.158 1.00 50.62 99 SER A CA 1
ATOM 777 C C . SER A 1 99 ? 8.202 17.363 -12.674 1.00 50.62 99 SER A C 1
ATOM 779 O O . SER A 1 99 ? 8.340 18.294 -13.470 1.00 50.62 99 SER A O 1
ATOM 781 N N . HIS A 1 100 ? 9.255 16.668 -12.229 1.00 46.75 100 HIS A N 1
ATOM 782 C CA . HIS A 1 100 ? 10.624 16.895 -12.682 1.00 46.75 100 HIS A CA 1
ATOM 783 C C . HIS A 1 100 ? 10.968 15.944 -13.837 1.00 46.75 100 HIS A C 1
ATOM 785 O O . HIS A 1 100 ? 11.582 14.891 -13.659 1.00 46.75 100 HIS A O 1
ATOM 791 N N . GLU A 1 101 ? 10.564 16.312 -15.055 1.00 47.53 101 GLU A N 1
ATOM 792 C CA . GLU A 1 101 ? 11.087 15.668 -16.260 1.00 47.53 101 GLU A CA 1
ATOM 793 C C . GLU A 1 101 ? 12.606 15.879 -16.327 1.00 47.53 101 GLU A C 1
ATOM 795 O O . GLU A 1 101 ? 13.086 17.009 -16.405 1.00 47.53 101 GLU A O 1
ATOM 800 N N . PHE A 1 102 ? 13.381 14.789 -16.334 1.00 48.69 102 PHE A N 1
ATOM 801 C CA . PHE A 1 102 ? 14.806 14.841 -16.660 1.00 48.69 102 PHE A CA 1
ATOM 802 C C . PHE A 1 102 ? 14.968 15.360 -18.089 1.00 48.69 102 PHE A C 1
ATOM 804 O O . PHE A 1 102 ? 14.830 14.629 -19.077 1.00 48.69 102 PHE A O 1
ATOM 811 N N . THR A 1 103 ? 15.266 16.646 -18.213 1.00 54.84 103 THR A N 1
ATOM 812 C CA . THR A 1 103 ? 15.441 17.274 -19.514 1.00 54.84 103 THR A CA 1
ATOM 813 C C . THR A 1 103 ? 16.694 16.684 -20.181 1.00 54.84 103 THR A C 1
ATOM 815 O O . THR A 1 103 ? 17.701 16.417 -19.529 1.00 54.84 103 THR A O 1
ATOM 818 N N . ARG A 1 104 ? 16.697 16.507 -21.514 1.00 53.81 104 ARG A N 1
ATOM 819 C CA . ARG A 1 104 ? 17.900 16.121 -22.300 1.00 53.81 104 ARG A CA 1
ATOM 820 C C . ARG A 1 104 ? 19.229 16.778 -21.851 1.00 53.81 104 ARG A C 1
ATOM 822 O O . ARG A 1 104 ? 20.243 16.076 -21.899 1.00 53.81 104 ARG A O 1
ATOM 829 N N . PRO A 1 105 ? 19.283 18.071 -21.466 1.00 56.19 105 PRO A N 1
ATOM 830 C CA . PRO A 1 105 ? 20.504 18.678 -20.935 1.00 56.19 105 PRO A CA 1
ATOM 831 C C . PRO A 1 105 ? 21.006 18.064 -19.618 1.00 56.19 105 PRO A C 1
ATOM 833 O O . PRO A 1 105 ? 22.222 17.983 -19.460 1.00 56.19 105 PRO A O 1
ATOM 836 N N . ASP A 1 106 ? 20.141 17.551 -18.738 1.00 61.06 106 ASP A N 1
ATOM 837 C CA . ASP A 1 106 ? 20.545 16.939 -17.460 1.00 61.06 106 ASP A CA 1
ATOM 838 C C . ASP A 1 106 ? 21.249 15.598 -17.659 1.00 61.06 106 ASP A C 1
ATOM 840 O O . ASP A 1 106 ? 22.264 15.324 -17.023 1.00 61.06 106 ASP A O 1
ATOM 844 N N . LEU A 1 107 ? 20.787 14.791 -18.618 1.00 58.72 107 LEU A N 1
ATOM 845 C CA . LEU A 1 107 ? 21.428 13.517 -18.968 1.00 58.72 107 LEU A CA 1
ATOM 846 C C . LEU A 1 107 ? 22.843 13.711 -19.524 1.00 58.72 107 LEU A C 1
ATOM 848 O O . LEU A 1 107 ? 23.756 12.956 -19.187 1.00 58.72 107 LEU A O 1
ATOM 852 N N . ASN A 1 108 ? 23.036 14.721 -20.376 1.00 64.62 108 ASN A N 1
ATOM 853 C CA . ASN A 1 108 ? 24.369 15.064 -20.865 1.00 64.62 108 ASN A CA 1
ATOM 854 C C . ASN A 1 108 ? 25.239 15.592 -19.718 1.00 64.62 108 ASN A C 1
ATOM 856 O O . ASN A 1 108 ? 26.395 15.196 -19.608 1.00 64.62 108 ASN A O 1
ATOM 860 N N . LEU A 1 109 ? 24.691 16.439 -18.845 1.00 66.81 109 LEU A N 1
ATOM 861 C CA . LEU A 1 109 ? 25.421 17.016 -17.720 1.00 66.81 109 LEU A CA 1
ATOM 862 C C . LEU A 1 109 ? 25.876 15.948 -16.709 1.00 66.81 109 LEU A C 1
ATOM 864 O O . LEU A 1 109 ? 27.033 15.974 -16.296 1.00 66.81 109 LEU A O 1
ATOM 868 N N . GLU A 1 110 ? 25.026 14.974 -16.380 1.00 61.66 110 GLU A N 1
ATOM 869 C CA . GLU A 1 110 ? 25.355 13.814 -15.536 1.00 61.66 110 GLU A CA 1
ATOM 870 C C . GLU A 1 110 ? 26.448 12.927 -16.161 1.00 61.66 110 GLU A C 1
ATOM 872 O O . GLU A 1 110 ? 27.422 12.578 -15.494 1.00 61.66 110 GLU A O 1
ATOM 877 N N . LEU A 1 111 ? 26.373 12.652 -17.471 1.00 61.00 111 LEU A N 1
ATOM 878 C CA . LEU A 1 111 ? 27.420 11.929 -18.217 1.00 61.00 111 LEU A CA 1
ATOM 879 C C . LEU A 1 111 ? 28.781 12.643 -18.191 1.00 61.00 111 LEU A C 1
ATOM 881 O O . LEU A 1 111 ? 29.829 11.993 -18.220 1.00 61.00 111 LEU A O 1
ATOM 885 N N . PHE A 1 112 ? 28.784 13.977 -18.162 1.00 60.84 112 PHE A N 1
ATOM 886 C CA . PHE A 1 112 ? 30.014 14.762 -18.048 1.00 60.84 112 PHE A CA 1
ATOM 887 C C . PHE A 1 112 ? 30.500 14.889 -16.596 1.00 60.84 112 PHE A C 1
ATOM 889 O O . PHE A 1 112 ? 31.712 14.963 -16.379 1.00 60.84 112 PHE A O 1
ATOM 896 N N . ARG A 1 113 ? 29.593 14.857 -15.610 1.00 60.50 113 ARG A N 1
ATOM 897 C CA . ARG A 1 113 ? 29.905 14.872 -14.170 1.00 60.50 113 ARG A CA 1
ATOM 898 C C . ARG A 1 113 ? 30.448 13.542 -13.659 1.00 60.50 113 ARG A C 1
ATOM 900 O O . ARG A 1 113 ? 31.320 13.554 -12.795 1.00 60.50 113 ARG A O 1
ATOM 907 N N . SER A 1 114 ? 30.037 12.408 -14.230 1.00 54.75 114 SER A N 1
ATOM 908 C CA . SER A 1 114 ? 30.509 11.075 -13.824 1.00 54.75 114 SER A CA 1
ATOM 909 C C . SER A 1 114 ? 31.987 10.791 -14.154 1.00 54.75 114 SER A C 1
ATOM 911 O O . SER A 1 114 ? 32.457 9.664 -14.001 1.00 54.75 114 SER A O 1
ATOM 913 N N . LYS A 1 115 ? 32.765 11.793 -14.582 1.00 60.75 115 LYS A N 1
ATOM 914 C CA . LYS A 1 115 ? 34.229 11.718 -14.639 1.00 60.75 115 LYS A CA 1
ATOM 915 C C . LYS A 1 115 ? 34.870 12.007 -13.277 1.00 60.75 115 LYS A C 1
ATOM 917 O O . LYS A 1 115 ? 35.640 12.955 -13.182 1.00 60.75 115 LYS A O 1
ATOM 922 N N . VAL A 1 116 ? 34.651 11.187 -12.247 1.00 52.06 116 VAL A N 1
ATOM 923 C CA . VAL A 1 116 ? 35.565 11.182 -11.084 1.00 52.06 116 VAL A CA 1
ATOM 924 C C . VAL A 1 116 ? 35.636 9.805 -10.409 1.00 52.06 116 VAL A C 1
ATOM 926 O O . VAL A 1 116 ? 34.786 9.475 -9.594 1.00 52.06 116 VAL A O 1
ATOM 929 N N . PHE A 1 117 ? 36.710 9.051 -10.673 1.00 39.34 117 PHE A N 1
ATOM 930 C CA . PHE A 1 117 ? 37.462 8.332 -9.627 1.00 39.34 117 PHE A CA 1
ATOM 931 C C . PHE A 1 117 ? 38.867 8.003 -10.168 1.00 39.34 117 PHE A C 1
ATOM 933 O O . PHE A 1 117 ? 39.020 7.175 -11.058 1.00 39.34 117 PHE A O 1
ATOM 940 N N . LYS A 1 118 ? 39.813 8.935 -10.013 1.00 45.78 118 LYS A N 1
ATOM 941 C CA . LYS A 1 118 ? 40.848 9.006 -8.962 1.00 45.78 118 LYS A CA 1
ATOM 942 C C . LYS A 1 118 ? 41.889 7.879 -9.041 1.00 45.78 118 LYS A C 1
ATOM 944 O O . LYS A 1 118 ? 41.614 6.712 -8.808 1.00 45.78 118 LYS A O 1
ATOM 949 N N . ARG A 1 119 ? 43.080 8.342 -9.425 1.00 40.38 119 ARG A N 1
ATOM 950 C CA . ARG A 1 119 ? 44.405 7.734 -9.392 1.00 40.38 119 ARG A CA 1
ATOM 951 C C . ARG A 1 119 ? 44.853 7.703 -7.934 1.00 40.38 119 ARG A C 1
ATOM 953 O O . ARG A 1 119 ? 44.941 8.785 -7.365 1.00 40.38 119 ARG A O 1
ATOM 960 N N . ASP A 1 120 ? 45.165 6.529 -7.410 1.00 41.53 120 ASP A N 1
ATOM 961 C CA . ASP A 1 120 ? 46.114 6.384 -6.312 1.00 41.53 120 ASP A CA 1
ATOM 962 C C . ASP A 1 120 ? 47.148 5.339 -6.757 1.00 41.53 120 ASP A C 1
ATOM 964 O O . ASP A 1 120 ? 46.786 4.214 -7.099 1.00 41.53 120 ASP A O 1
ATOM 968 N N . GLU A 1 121 ? 48.391 5.831 -6.815 1.00 33.81 121 GLU A N 1
ATOM 969 C CA . GLU A 1 121 ? 49.696 5.188 -7.085 1.00 33.81 121 GLU A CA 1
ATOM 970 C C . GLU A 1 121 ? 49.983 4.635 -8.495 1.00 33.81 121 GLU A C 1
ATOM 972 O O . GLU A 1 121 ? 49.558 3.519 -8.865 1.00 33.81 121 GLU A O 1
#